Protein AF-A0A1B6KJR8-F1 (afdb_monomer_lite)

Foldseek 3Di:
DDDDDPVVVCVVVVHDPVVVVVLVVQCVVVVNDHDDDPPDDDPCCVVCVVLLVLLVVLVVVQQPPDPPDDDPPDPAAEGEQVDALVNSLVVSQPPPPDDPSNRDDSVVSVCSPVVVHSYHRDDD

Radius of gyration: 26.83 Å; chains: 1; bounding box: 59×37×69 Å

Secondary structure (DSSP, 8-state):
-----HHHHHHHHT--HHHHHHHHHHHHHTTTPPPPP-SS---SHHHHHHHHHHHHHHHHHHHTS--S---TT---EEE-TT--HHHHHHHHHT-TT--GGG---HHHHHHIIIII--EEES--

pLDDT: mean 82.05, std 13.46, range [45.31, 96.19]

Organism: NCBI:txid36148

Sequence (124 aa):
LVQVCQHTFCSILNVSKSRIQRLLKNQMNDMGSTPKEKRGGDRKTVLFFPKRQSVKSFIEKLAACESHYTRAKSKRQYLQSDLSVRKLWRMYNNQDNLDVALKVKYGYFRDIFVYDYNVSCGTP

Structure (mmCIF, N/CA/C/O backbone):
data_AF-A0A1B6KJR8-F1
#
_entry.id   AF-A0A1B6KJR8-F1
#
loop_
_atom_site.group_PDB
_atom_site.id
_atom_site.type_symbol
_atom_site.label_atom_id
_atom_site.label_alt_id
_atom_site.label_comp_id
_atom_site.label_asym_id
_atom_site.label_entity_id
_atom_site.label_seq_id
_atom_site.pdbx_PDB_ins_code
_atom_site.Cartn_x
_atom_site.Cartn_y
_atom_site.Cartn_z
_atom_site.occupancy
_atom_site.B_iso_or_equiv
_atom_site.auth_seq_id
_atom_site.auth_comp_id
_atom_site.auth_asym_id
_atom_site.auth_atom_id
_atom_site.pdbx_PDB_model_num
ATOM 1 N N . LEU A 1 1 ? 39.515 -13.351 -26.969 1.00 63.47 1 LEU A N 1
ATOM 2 C CA . LEU A 1 1 ? 38.104 -13.175 -27.392 1.00 63.47 1 LEU A CA 1
ATOM 3 C C . LEU A 1 1 ? 37.944 -13.791 -28.771 1.00 63.47 1 LEU A C 1
ATOM 5 O O . LEU A 1 1 ? 38.730 -13.456 -29.646 1.00 63.47 1 LEU A O 1
ATOM 9 N N . VAL A 1 2 ? 36.989 -14.705 -28.949 1.00 78.38 2 VAL A N 1
ATOM 10 C CA . VAL A 1 2 ? 36.701 -15.310 -30.261 1.00 78.38 2 VAL A CA 1
ATOM 11 C C . VAL A 1 2 ? 35.741 -14.389 -31.008 1.00 78.38 2 VAL A C 1
ATOM 13 O O . VAL A 1 2 ? 34.680 -14.055 -30.483 1.00 78.38 2 VAL A O 1
ATOM 16 N N . GLN A 1 3 ? 36.117 -13.953 -32.209 1.00 83.06 3 GLN A N 1
ATOM 17 C CA . GLN A 1 3 ? 35.231 -13.173 -33.070 1.00 83.06 3 GLN A CA 1
ATOM 18 C C . GLN A 1 3 ? 34.335 -14.115 -33.875 1.00 83.06 3 GLN A C 1
ATOM 20 O O . GLN A 1 3 ? 34.804 -15.090 -34.455 1.00 83.06 3 GLN A O 1
ATOM 25 N N . VAL A 1 4 ? 33.040 -13.814 -33.915 1.00 86.94 4 VAL A N 1
ATOM 26 C CA . VAL A 1 4 ? 32.045 -14.547 -34.706 1.00 86.94 4 VAL A CA 1
ATOM 27 C C . VAL A 1 4 ? 31.301 -13.571 -35.603 1.00 86.94 4 VAL A C 1
ATOM 29 O O . VAL A 1 4 ? 31.052 -12.427 -35.214 1.00 86.94 4 VAL A O 1
ATOM 32 N N . CYS A 1 5 ? 30.933 -13.997 -36.812 1.00 91.81 5 CYS A N 1
ATOM 33 C CA . CYS A 1 5 ? 30.159 -13.133 -37.694 1.00 91.81 5 CYS A CA 1
ATOM 34 C C . CYS A 1 5 ? 28.708 -13.005 -37.192 1.00 91.81 5 CYS A C 1
ATOM 36 O O . CYS A 1 5 ? 28.133 -13.932 -36.612 1.00 91.81 5 CYS A O 1
ATOM 38 N N . GLN A 1 6 ? 28.099 -11.837 -37.428 1.00 89.75 6 GLN A N 1
ATOM 39 C CA . GLN A 1 6 ? 26.738 -11.528 -36.970 1.00 89.75 6 GLN A CA 1
ATOM 40 C C . GLN A 1 6 ? 25.713 -12.561 -37.455 1.00 89.75 6 GLN A C 1
ATOM 42 O O . GLN A 1 6 ? 24.806 -12.913 -36.704 1.00 89.75 6 GLN A O 1
ATOM 47 N N . HIS A 1 7 ? 25.855 -13.036 -38.695 1.00 93.25 7 HIS A N 1
ATOM 48 C CA . HIS A 1 7 ? 24.940 -14.003 -39.295 1.00 93.25 7 HIS A CA 1
ATOM 49 C C . HIS A 1 7 ? 24.941 -15.332 -38.532 1.00 93.25 7 HIS A C 1
ATOM 51 O O . HIS A 1 7 ? 23.886 -15.773 -38.080 1.00 93.25 7 HIS A O 1
ATOM 57 N N . THR A 1 8 ? 26.122 -15.909 -38.295 1.00 94.19 8 THR A N 1
ATOM 58 C CA . THR A 1 8 ? 26.279 -17.154 -37.532 1.00 94.19 8 THR A CA 1
ATOM 59 C C . THR A 1 8 ? 25.748 -17.012 -36.108 1.00 94.19 8 THR A C 1
ATOM 61 O O . THR A 1 8 ? 25.003 -17.870 -35.648 1.00 94.19 8 THR A O 1
ATOM 64 N N . PHE A 1 9 ? 26.039 -15.899 -35.428 1.00 92.62 9 PHE A N 1
ATOM 65 C CA . PHE A 1 9 ? 25.519 -15.642 -34.081 1.00 92.62 9 PHE A CA 1
ATOM 66 C C . PHE A 1 9 ? 23.982 -15.592 -34.044 1.00 92.62 9 PHE A C 1
ATOM 68 O O . PHE A 1 9 ? 23.358 -16.230 -33.198 1.00 92.62 9 PHE A O 1
ATOM 75 N N . CYS A 1 10 ? 23.367 -14.857 -34.978 1.00 94.62 10 CYS A N 1
ATOM 76 C CA . CYS A 1 10 ? 21.909 -14.749 -35.071 1.00 94.62 10 CYS A CA 1
ATOM 77 C C . CYS A 1 10 ? 21.261 -16.098 -35.409 1.00 94.62 10 CYS A C 1
ATOM 79 O O . CYS A 1 10 ? 20.233 -16.432 -34.826 1.00 94.62 10 CYS A O 1
ATOM 81 N N . SER A 1 11 ? 21.867 -16.861 -36.325 1.00 94.75 11 SER A N 1
ATOM 82 C CA . SER A 1 11 ? 21.378 -18.168 -36.771 1.00 94.75 11 SER A CA 1
ATOM 83 C C . SER A 1 11 ? 21.437 -19.208 -35.653 1.00 94.75 11 SER A C 1
ATOM 85 O O . SER A 1 11 ? 20.441 -19.871 -35.388 1.00 94.75 11 SER A O 1
ATOM 87 N N . ILE A 1 12 ? 22.579 -19.329 -34.967 1.00 95.31 12 ILE A N 1
ATOM 88 C CA . ILE A 1 12 ? 22.770 -20.315 -33.893 1.00 95.31 12 ILE A CA 1
ATOM 89 C C . ILE A 1 12 ? 21.835 -20.029 -32.715 1.00 95.31 12 ILE A C 1
ATOM 91 O O . ILE A 1 12 ? 21.223 -20.945 -32.177 1.00 95.31 12 ILE A O 1
ATOM 95 N N . LEU A 1 13 ? 21.709 -18.761 -32.312 1.00 94.50 13 LEU A N 1
ATOM 96 C CA . LEU A 1 13 ? 20.892 -18.386 -31.154 1.00 94.50 13 LEU A CA 1
ATOM 97 C C . LEU A 1 13 ? 19.417 -18.151 -31.502 1.00 94.50 13 LEU A C 1
ATOM 99 O O . LEU A 1 13 ? 18.617 -17.886 -30.606 1.00 94.50 13 LEU A O 1
ATOM 103 N N . ASN A 1 14 ? 19.060 -18.219 -32.787 1.00 95.44 14 ASN A N 1
ATOM 104 C CA . ASN A 1 14 ? 17.737 -17.898 -33.312 1.00 95.44 14 ASN A CA 1
ATOM 105 C C . ASN A 1 14 ? 17.209 -16.536 -32.811 1.00 95.44 14 ASN A C 1
ATOM 107 O O . ASN A 1 14 ? 16.071 -16.386 -32.357 1.00 95.44 14 ASN A O 1
ATOM 111 N N . VAL A 1 15 ? 18.076 -15.520 -32.854 1.00 94.56 15 VAL A N 1
ATOM 112 C CA . VAL A 1 15 ? 17.761 -14.151 -32.433 1.00 94.56 15 VAL A CA 1
ATOM 113 C C . VAL A 1 15 ? 17.862 -13.210 -33.624 1.00 94.56 15 VAL A C 1
ATOM 115 O O . VAL A 1 15 ? 18.830 -13.233 -34.378 1.00 94.56 15 VAL A O 1
ATOM 118 N N . SER A 1 16 ? 16.886 -12.311 -33.767 1.00 94.81 16 SER A N 1
ATOM 119 C CA . SER A 1 16 ? 16.927 -11.304 -34.823 1.00 94.81 16 SER A CA 1
ATOM 120 C C . SER A 1 16 ? 18.053 -10.286 -34.607 1.00 94.81 16 SER A C 1
ATOM 122 O O . SER A 1 16 ? 18.283 -9.791 -33.497 1.00 94.81 16 SER A O 1
ATOM 124 N N . LYS A 1 17 ? 18.676 -9.860 -35.711 1.00 93.69 17 LYS A N 1
ATOM 125 C CA . LYS A 1 17 ? 19.635 -8.742 -35.739 1.00 93.69 17 LYS A CA 1
ATOM 126 C C . LYS A 1 17 ? 19.102 -7.500 -35.015 1.00 93.69 17 LYS A C 1
ATOM 128 O O . LYS A 1 17 ? 19.821 -6.879 -34.233 1.00 93.69 17 LYS A O 1
ATOM 133 N N . SER A 1 18 ? 17.827 -7.169 -35.229 1.00 94.06 18 SER A N 1
ATOM 134 C CA . SER A 1 18 ? 17.167 -6.014 -34.609 1.00 94.06 18 SER A CA 1
ATOM 135 C C . SER A 1 18 ? 17.129 -6.094 -33.080 1.00 94.06 18 SER A C 1
ATOM 137 O O . SER A 1 18 ? 17.323 -5.082 -32.403 1.00 94.06 18 SER A O 1
ATOM 139 N N . ARG A 1 19 ? 16.932 -7.293 -32.512 1.00 90.38 19 ARG A N 1
ATOM 140 C CA . ARG A 1 19 ? 16.932 -7.496 -31.058 1.00 90.38 19 ARG A CA 1
ATOM 141 C C . ARG A 1 19 ? 18.316 -7.228 -30.474 1.00 90.38 19 ARG A C 1
ATOM 143 O O . ARG A 1 19 ? 18.408 -6.520 -29.474 1.00 90.38 19 ARG A O 1
ATOM 150 N N . ILE A 1 20 ? 19.365 -7.737 -31.117 1.00 90.25 20 ILE A N 1
ATOM 151 C CA . ILE A 1 20 ? 20.758 -7.556 -30.683 1.00 90.25 20 ILE A CA 1
ATOM 152 C C . ILE A 1 20 ? 21.158 -6.082 -30.761 1.00 90.25 20 ILE A C 1
ATOM 154 O O . ILE A 1 20 ? 21.646 -5.530 -29.780 1.00 90.25 20 ILE A O 1
ATOM 158 N N . GLN A 1 21 ? 20.883 -5.409 -31.882 1.00 91.06 21 GLN A N 1
ATOM 159 C CA . GLN A 1 21 ? 21.213 -3.989 -32.049 1.00 91.06 21 GLN A 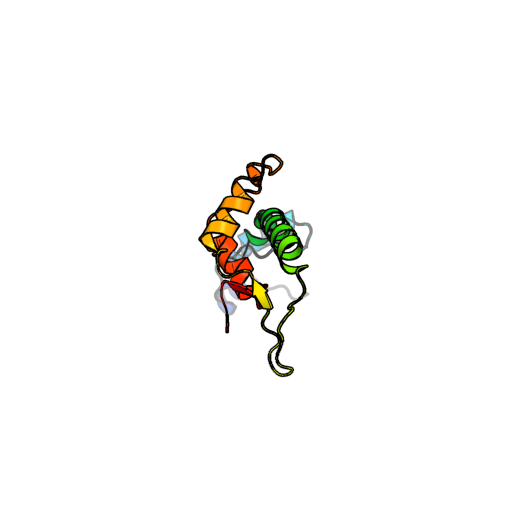CA 1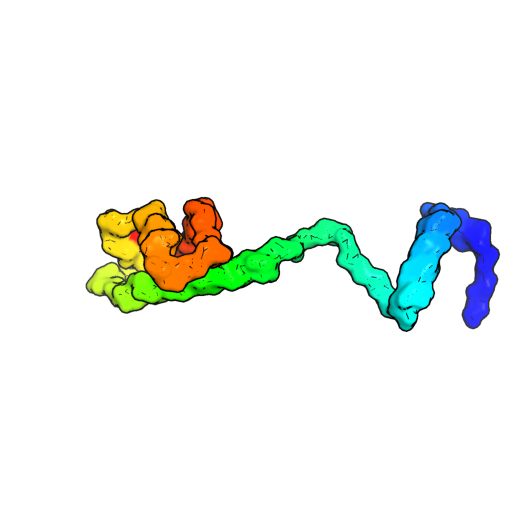
ATOM 160 C C . GLN A 1 21 ? 20.526 -3.101 -31.006 1.00 91.06 21 GLN A C 1
ATOM 162 O O . GLN A 1 21 ? 21.146 -2.186 -30.468 1.00 91.06 21 GLN A O 1
ATOM 167 N N . ARG A 1 22 ? 19.262 -3.386 -30.672 1.00 88.00 22 ARG A N 1
ATOM 168 C CA . ARG A 1 22 ? 18.542 -2.654 -29.624 1.00 88.00 22 ARG A CA 1
ATOM 169 C C . ARG A 1 22 ? 19.162 -2.864 -28.243 1.00 88.00 22 ARG A C 1
ATOM 171 O O . ARG A 1 22 ? 19.268 -1.906 -27.484 1.00 88.00 22 ARG A O 1
ATOM 178 N N . LEU A 1 23 ? 19.562 -4.094 -27.919 1.00 85.38 23 LEU A N 1
ATOM 179 C CA . LEU A 1 23 ? 20.245 -4.390 -26.658 1.00 85.38 23 LEU A CA 1
ATOM 180 C C . LEU A 1 23 ? 21.584 -3.659 -26.576 1.00 85.38 23 LEU A C 1
ATOM 182 O O . LEU A 1 23 ? 21.826 -2.995 -25.577 1.00 85.38 23 LEU A O 1
ATOM 186 N N . LEU A 1 24 ? 22.394 -3.704 -27.638 1.00 86.00 24 LEU A N 1
ATOM 187 C CA . LEU A 1 24 ? 23.668 -2.984 -27.705 1.00 86.00 24 LEU A CA 1
ATOM 188 C C . LEU A 1 24 ? 23.472 -1.477 -27.527 1.00 86.00 24 LEU A C 1
ATOM 190 O O . LEU A 1 24 ? 24.129 -0.882 -26.684 1.00 86.00 24 LEU A O 1
ATOM 194 N N . LYS A 1 25 ? 22.512 -0.867 -28.234 1.00 85.06 25 LYS A N 1
ATOM 195 C CA . LYS A 1 25 ? 22.200 0.562 -28.075 1.00 85.06 25 LYS A CA 1
ATOM 196 C C . LYS A 1 25 ? 21.836 0.911 -26.628 1.00 85.06 25 LYS A C 1
ATOM 198 O O . LYS A 1 25 ? 22.329 1.896 -26.094 1.00 85.06 25 LYS A O 1
ATOM 203 N N . ASN A 1 26 ? 21.004 0.095 -25.984 1.00 77.44 26 ASN A N 1
ATOM 204 C CA . ASN A 1 26 ? 20.605 0.325 -24.595 1.00 77.44 26 ASN A CA 1
ATOM 205 C C . ASN A 1 26 ? 21.777 0.125 -23.615 1.00 77.44 26 ASN A C 1
ATOM 207 O O . ASN A 1 26 ? 21.928 0.904 -22.686 1.00 77.44 26 ASN A O 1
ATOM 211 N N . GLN A 1 27 ? 22.625 -0.881 -23.842 1.00 78.00 27 GLN A N 1
ATOM 212 C CA . GLN A 1 27 ? 23.808 -1.173 -23.023 1.00 78.00 27 GLN A CA 1
ATOM 213 C C . GLN A 1 27 ? 24.895 -0.096 -23.135 1.00 78.00 27 GLN A C 1
ATOM 215 O O . GLN A 1 27 ? 25.529 0.239 -22.137 1.00 78.00 27 GLN A O 1
ATOM 220 N N . MET A 1 28 ? 25.104 0.447 -24.338 1.00 70.31 28 MET A N 1
ATOM 221 C CA . MET A 1 28 ? 26.082 1.512 -24.580 1.00 70.31 28 MET A CA 1
ATOM 222 C C . MET A 1 28 ? 25.660 2.834 -23.933 1.00 70.31 28 MET A C 1
ATOM 224 O O . MET A 1 28 ? 26.516 3.561 -23.441 1.00 70.31 28 MET A O 1
ATOM 228 N N . ASN A 1 29 ? 24.355 3.120 -23.881 1.00 67.44 29 ASN A N 1
ATOM 229 C CA . ASN A 1 29 ? 23.837 4.303 -23.192 1.00 67.44 29 ASN A CA 1
ATOM 230 C C . ASN A 1 29 ? 24.004 4.219 -21.662 1.00 67.44 29 ASN A C 1
ATOM 232 O O . ASN A 1 29 ? 24.232 5.240 -21.026 1.00 67.44 29 ASN A O 1
ATOM 236 N N . ASP A 1 30 ? 23.928 3.015 -21.084 1.00 67.81 30 ASP A N 1
ATOM 237 C CA . ASP A 1 30 ? 23.952 2.788 -19.631 1.00 67.81 30 ASP A CA 1
ATOM 238 C C . ASP A 1 30 ? 25.353 2.385 -19.096 1.00 67.81 30 ASP A C 1
ATOM 240 O O . ASP A 1 30 ? 25.463 1.734 -18.051 1.00 67.81 30 ASP A O 1
ATOM 244 N N . MET A 1 31 ? 26.429 2.746 -19.818 1.00 67.81 31 MET A N 1
ATOM 245 C CA . MET A 1 31 ? 27.847 2.571 -19.434 1.00 67.81 31 MET A CA 1
ATOM 246 C C . MET A 1 31 ? 28.208 1.146 -18.957 1.00 67.81 31 MET A C 1
ATOM 248 O O . MET A 1 31 ? 28.989 0.957 -18.028 1.00 67.81 31 MET A O 1
ATOM 252 N N . GLY A 1 32 ? 27.628 0.116 -19.583 1.00 68.19 32 GLY A N 1
ATOM 253 C CA . GLY A 1 32 ? 27.925 -1.285 -19.257 1.00 68.19 32 GLY A CA 1
ATOM 254 C C . GLY A 1 32 ? 27.172 -1.856 -18.049 1.00 68.19 32 GLY A C 1
ATOM 255 O O . GLY A 1 32 ? 27.416 -3.001 -17.670 1.00 68.19 32 GLY A O 1
ATOM 256 N N . SER A 1 33 ? 26.225 -1.119 -17.461 1.00 73.94 33 SER A N 1
ATOM 257 C CA . SER A 1 33 ? 25.308 -1.699 -16.473 1.00 73.94 33 SER A CA 1
ATOM 258 C C . SER A 1 33 ? 24.275 -2.611 -17.149 1.00 73.94 33 SER A C 1
ATOM 260 O O . SER A 1 33 ? 23.865 -2.382 -18.286 1.00 73.94 33 SER A O 1
ATOM 262 N N . THR A 1 34 ? 23.865 -3.695 -16.482 1.00 76.94 34 THR A N 1
ATOM 263 C CA . THR A 1 34 ? 22.837 -4.613 -17.016 1.00 76.94 34 THR A CA 1
ATOM 264 C C . THR A 1 34 ? 21.505 -3.865 -17.166 1.00 76.94 34 THR A C 1
ATOM 266 O O . THR A 1 34 ? 21.149 -3.111 -16.255 1.00 76.94 34 THR A O 1
ATOM 269 N N . PRO A 1 35 ? 20.727 -4.053 -18.256 1.00 76.38 35 PRO A N 1
ATOM 270 C CA . PRO A 1 35 ? 19.505 -3.288 -18.457 1.00 76.38 35 PRO A CA 1
ATOM 271 C C . PRO A 1 35 ? 18.528 -3.559 -17.315 1.00 76.38 35 PRO A C 1
ATOM 273 O O . PRO A 1 35 ? 18.248 -4.714 -16.990 1.00 76.38 35 PRO A O 1
ATOM 276 N N . LYS A 1 36 ? 17.973 -2.498 -16.723 1.00 78.38 36 LYS A N 1
ATOM 277 C CA . LYS A 1 36 ? 16.960 -2.647 -15.673 1.00 78.38 36 LYS A CA 1
ATOM 278 C C . LYS A 1 36 ? 15.742 -3.397 -16.225 1.00 78.38 36 LYS A C 1
ATOM 280 O O . LYS A 1 36 ? 15.210 -3.015 -17.267 1.00 78.38 36 LYS A O 1
ATOM 285 N N . GLU A 1 37 ? 15.279 -4.424 -15.512 1.00 82.44 37 GLU A N 1
ATOM 286 C CA . GLU A 1 37 ? 14.040 -5.139 -15.834 1.00 82.44 37 GLU A CA 1
ATOM 287 C C . GLU A 1 37 ? 12.848 -4.167 -15.800 1.00 82.44 37 GLU A C 1
ATOM 289 O O . GLU A 1 37 ? 12.634 -3.447 -14.822 1.00 82.44 37 GLU A O 1
ATOM 294 N N . LYS A 1 38 ? 12.083 -4.119 -16.894 1.00 81.81 38 LYS A N 1
ATOM 295 C CA . LYS A 1 38 ? 10.919 -3.228 -17.053 1.00 81.81 38 LYS A CA 1
ATOM 296 C C . LYS A 1 38 ? 9.609 -3.996 -17.237 1.00 81.81 38 LYS A C 1
ATOM 298 O O . LYS A 1 38 ? 8.561 -3.353 -17.295 1.00 81.81 38 LYS A O 1
ATOM 303 N N . ARG A 1 39 ? 9.640 -5.329 -17.325 1.00 85.19 39 ARG A N 1
ATOM 304 C CA . ARG A 1 39 ? 8.456 -6.189 -17.419 1.00 85.19 39 ARG A CA 1
ATOM 305 C C . ARG A 1 39 ? 7.672 -6.137 -16.114 1.00 85.19 39 ARG A C 1
ATOM 307 O O . ARG A 1 39 ? 8.208 -6.470 -15.065 1.00 85.19 39 ARG A O 1
ATOM 314 N N . GLY A 1 40 ? 6.395 -5.769 -16.214 1.00 84.00 40 GLY A N 1
ATOM 315 C CA . GLY A 1 40 ? 5.416 -5.876 -15.130 1.00 84.00 40 GLY A CA 1
ATOM 316 C C . GLY A 1 40 ? 5.917 -5.389 -13.766 1.00 84.00 40 GLY A C 1
ATOM 317 O O . GLY A 1 40 ? 6.676 -4.419 -13.674 1.00 84.00 40 GLY A O 1
ATOM 318 N N . GLY A 1 41 ? 5.458 -6.072 -12.720 1.00 84.00 41 GLY A N 1
ATOM 319 C CA . GLY A 1 41 ? 5.862 -5.838 -11.339 1.00 84.00 41 GLY A CA 1
ATOM 320 C C . GLY A 1 41 ? 4.989 -4.829 -10.599 1.00 84.00 41 GLY A C 1
ATOM 321 O O . GLY A 1 41 ? 4.315 -3.979 -11.187 1.00 84.00 41 GLY A O 1
ATOM 322 N N . ASP A 1 42 ? 5.013 -4.937 -9.276 1.00 80.81 42 ASP A N 1
ATOM 323 C CA . ASP A 1 42 ? 4.341 -3.999 -8.397 1.00 80.81 42 ASP A CA 1
ATOM 324 C C . ASP A 1 42 ? 5.098 -2.667 -8.355 1.00 80.81 42 ASP A C 1
ATOM 326 O O . ASP A 1 42 ? 6.247 -2.579 -7.926 1.00 80.81 42 ASP A O 1
ATOM 330 N N . ARG A 1 43 ? 4.431 -1.617 -8.831 1.00 77.56 43 ARG A N 1
ATOM 331 C CA . ARG A 1 43 ? 4.933 -0.234 -8.820 1.00 77.56 43 ARG A CA 1
ATOM 332 C C . ARG A 1 43 ? 4.115 0.670 -7.908 1.00 77.56 43 ARG A C 1
ATOM 334 O O . ARG A 1 43 ? 4.392 1.861 -7.810 1.00 77.56 43 ARG A O 1
ATOM 341 N N . LYS A 1 44 ? 3.064 0.123 -7.299 1.00 80.00 44 LYS A N 1
ATOM 342 C CA . LYS A 1 44 ? 2.065 0.878 -6.550 1.00 80.00 44 LYS A CA 1
ATOM 343 C C . LYS A 1 44 ? 2.320 0.784 -5.056 1.00 80.00 44 LYS A C 1
ATOM 345 O O . LYS A 1 44 ? 2.093 1.775 -4.375 1.00 80.00 44 LYS A O 1
ATOM 350 N N . THR A 1 45 ? 2.853 -0.324 -4.545 1.00 80.88 45 THR A N 1
ATOM 351 C CA . THR A 1 45 ? 3.074 -0.487 -3.097 1.00 80.88 45 THR A CA 1
ATOM 352 C C . THR A 1 45 ? 3.910 0.630 -2.479 1.00 80.88 45 THR A C 1
ATOM 354 O O . THR A 1 45 ? 3.547 1.127 -1.418 1.00 80.88 45 THR A O 1
ATOM 357 N N . VAL A 1 46 ? 4.946 1.117 -3.170 1.00 79.94 46 VAL A N 1
ATOM 358 C CA . VAL A 1 46 ? 5.743 2.264 -2.693 1.00 79.94 46 VAL A CA 1
ATOM 359 C C . VAL A 1 46 ? 4.894 3.537 -2.590 1.00 79.94 46 VAL A C 1
ATOM 361 O O . VAL A 1 46 ? 4.982 4.258 -1.603 1.00 79.94 46 VAL A O 1
ATOM 364 N N . LEU A 1 47 ? 4.006 3.783 -3.558 1.00 82.38 47 LEU A N 1
ATOM 365 C CA . LEU A 1 47 ? 3.095 4.937 -3.554 1.00 82.38 47 LEU A CA 1
ATOM 366 C C . LEU A 1 47 ? 2.033 4.839 -2.449 1.00 82.38 47 LEU A C 1
ATOM 368 O O . LEU A 1 47 ? 1.583 5.852 -1.921 1.00 82.38 47 LEU A O 1
ATOM 372 N N . PHE A 1 48 ? 1.615 3.620 -2.103 1.00 87.62 48 PHE A N 1
ATOM 373 C CA . PHE A 1 48 ? 0.615 3.366 -1.065 1.00 87.62 48 PHE A CA 1
ATOM 374 C C . PHE A 1 48 ? 1.216 3.199 0.335 1.00 87.62 48 PHE A C 1
ATOM 376 O O . PHE A 1 48 ? 0.460 3.128 1.307 1.00 87.62 48 PHE A O 1
ATOM 383 N N . PHE A 1 49 ? 2.545 3.189 0.466 1.00 90.12 49 PHE A N 1
ATOM 384 C CA . PHE A 1 49 ? 3.227 3.031 1.748 1.00 90.12 49 PHE A CA 1
ATOM 385 C C . PHE A 1 49 ? 2.780 4.068 2.798 1.00 90.12 49 PHE A C 1
ATOM 387 O O . PHE A 1 49 ? 2.378 3.642 3.884 1.00 90.12 49 PHE A O 1
ATOM 394 N N . PRO A 1 50 ? 2.704 5.385 2.497 1.00 93.31 50 PRO A N 1
ATOM 395 C CA . PRO A 1 50 ? 2.253 6.377 3.479 1.00 93.31 50 PRO A CA 1
ATOM 396 C C . PRO A 1 50 ? 0.808 6.143 3.936 1.00 93.31 50 PRO A C 1
ATOM 398 O O . PRO A 1 50 ? 0.502 6.215 5.125 1.00 93.31 50 PRO A O 1
ATOM 401 N N . LYS A 1 51 ? -0.079 5.775 3.000 1.00 94.31 51 LYS A N 1
ATOM 402 C CA . LYS A 1 51 ? -1.478 5.421 3.294 1.00 94.31 51 LYS A CA 1
ATOM 403 C C . LYS A 1 51 ? -1.564 4.201 4.196 1.00 94.31 51 LYS A C 1
ATOM 405 O O . LYS A 1 51 ? -2.310 4.207 5.169 1.00 94.31 51 LYS A O 1
ATOM 410 N N . ARG A 1 52 ? -0.799 3.151 3.880 1.00 92.56 52 ARG A N 1
ATOM 411 C CA . ARG A 1 52 ? -0.768 1.928 4.688 1.00 92.56 52 ARG A CA 1
ATOM 412 C C . ARG A 1 52 ? -0.310 2.238 6.106 1.00 92.56 52 ARG A C 1
ATOM 414 O O . ARG A 1 52 ? -0.977 1.824 7.045 1.00 92.56 52 ARG A O 1
ATOM 421 N N . GLN A 1 53 ? 0.776 2.995 6.251 1.00 93.38 53 GLN A N 1
ATOM 422 C CA . GLN A 1 53 ? 1.311 3.357 7.559 1.00 93.38 53 GLN A CA 1
ATOM 423 C C . GLN A 1 53 ? 0.318 4.203 8.365 1.00 93.38 53 GLN A C 1
ATOM 425 O O . GLN A 1 53 ? 0.080 3.911 9.530 1.00 93.38 53 GLN A O 1
ATOM 430 N N . SER A 1 54 ? -0.327 5.189 7.736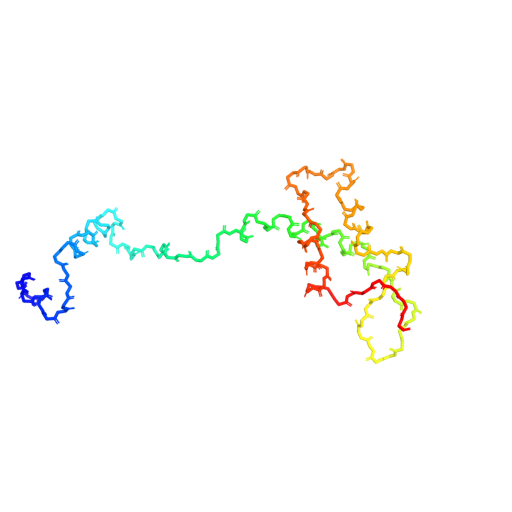 1.00 94.19 54 SER A N 1
ATOM 431 C CA . SER A 1 54 ? -1.352 6.017 8.383 1.00 94.19 54 SER A CA 1
ATOM 432 C C . SER A 1 54 ? -2.535 5.188 8.902 1.00 94.19 54 SER A C 1
ATOM 434 O O . SER A 1 54 ? -2.949 5.358 10.050 1.00 94.19 54 SER A O 1
ATOM 436 N N . VAL A 1 55 ? -3.045 4.246 8.098 1.00 93.38 55 VAL A N 1
ATOM 437 C CA . VAL A 1 55 ? -4.123 3.332 8.518 1.00 93.38 55 VAL A CA 1
ATOM 438 C C . VAL A 1 55 ? -3.672 2.441 9.678 1.00 93.38 55 VAL A C 1
ATOM 440 O O . VAL A 1 55 ? -4.415 2.286 10.644 1.00 93.38 55 VAL A O 1
ATOM 443 N N . LYS A 1 56 ? -2.455 1.888 9.619 1.00 91.50 56 LYS A N 1
ATOM 444 C CA . LYS A 1 56 ? -1.892 1.063 10.698 1.00 91.50 56 LYS A CA 1
ATOM 445 C C . LYS A 1 56 ? -1.800 1.818 12.016 1.00 91.50 56 LYS A C 1
ATOM 447 O O . LYS A 1 56 ? -2.336 1.368 13.023 1.00 91.50 56 LYS A O 1
ATOM 452 N N . SER A 1 57 ? -1.230 3.021 11.981 1.00 90.94 57 SER A N 1
ATOM 453 C CA . SER A 1 57 ? -1.122 3.878 13.161 1.00 90.94 57 SER A CA 1
ATOM 454 C C . SER A 1 57 ? -2.485 4.273 13.736 1.00 90.94 57 SER A C 1
ATOM 456 O O . SER A 1 57 ? -2.598 4.491 14.938 1.00 90.94 57 SER A O 1
ATOM 458 N N . PHE A 1 58 ? -3.534 4.365 12.914 1.00 91.94 58 PHE A N 1
ATOM 459 C CA . PHE A 1 58 ? -4.899 4.537 13.414 1.00 91.94 58 PHE A CA 1
ATOM 460 C C . PHE A 1 58 ? -5.419 3.281 14.126 1.00 91.94 58 PHE A C 1
ATOM 462 O O . PHE A 1 58 ? -5.964 3.392 15.220 1.00 91.94 58 PHE A O 1
ATOM 469 N N . ILE A 1 59 ? -5.235 2.095 13.537 1.00 88.38 59 ILE A N 1
ATOM 470 C CA . ILE A 1 59 ? -5.699 0.823 14.116 1.00 88.38 59 ILE A CA 1
ATOM 471 C C . ILE A 1 59 ? -4.982 0.518 15.437 1.00 88.38 59 ILE A C 1
ATOM 473 O O . ILE A 1 59 ? -5.623 0.121 16.406 1.00 88.38 59 ILE A O 1
ATOM 477 N N . GLU A 1 60 ? -3.676 0.762 15.512 1.00 86.44 60 GLU A N 1
ATOM 478 C CA . GLU A 1 60 ? -2.872 0.547 16.722 1.00 86.44 60 GLU A CA 1
ATOM 479 C C . GLU A 1 60 ? -3.331 1.420 17.897 1.00 86.44 60 GLU A C 1
ATOM 481 O O . GLU A 1 60 ? -3.371 0.947 19.030 1.00 86.44 60 GLU A O 1
ATOM 486 N N . LYS A 1 61 ? -3.776 2.657 17.632 1.00 84.62 61 LYS A N 1
ATOM 487 C CA . LYS A 1 61 ? -4.373 3.529 18.661 1.00 84.62 61 LYS A CA 1
ATOM 488 C C . LYS A 1 61 ? -5.693 2.984 19.214 1.00 84.62 61 LYS A C 1
ATOM 490 O O . LYS A 1 61 ? -6.027 3.275 20.355 1.00 84.62 61 LYS A O 1
ATOM 495 N N . LEU A 1 62 ? -6.443 2.213 18.423 1.00 79.12 62 LEU A N 1
ATOM 496 C CA . LEU A 1 62 ? -7.701 1.586 18.849 1.00 79.12 62 LEU A CA 1
ATOM 497 C C . LEU A 1 62 ? -7.463 0.295 19.643 1.00 79.12 62 LEU A C 1
ATOM 499 O O . LEU A 1 62 ? -8.201 -0.007 20.575 1.00 79.12 62 LEU A O 1
ATOM 503 N N . ALA A 1 63 ? -6.447 -0.480 19.257 1.00 62.94 63 ALA A N 1
ATOM 504 C CA . ALA A 1 63 ? -6.155 -1.797 19.823 1.00 62.94 63 ALA A CA 1
ATOM 505 C C . ALA A 1 63 ? -5.417 -1.755 21.177 1.00 62.94 63 ALA A C 1
ATOM 507 O O . ALA A 1 63 ? -5.225 -2.803 21.788 1.00 62.94 63 ALA A O 1
ATOM 508 N N . ALA A 1 64 ? -5.035 -0.571 21.667 1.00 55.47 64 ALA A N 1
ATOM 509 C CA . ALA A 1 64 ? -4.465 -0.389 23.004 1.00 55.47 64 ALA A CA 1
ATOM 510 C C . ALA A 1 64 ? -5.462 -0.673 24.152 1.00 55.47 64 ALA A C 1
ATOM 512 O O . ALA A 1 64 ? -5.059 -0.715 25.311 1.00 55.47 64 ALA A O 1
ATOM 513 N N . CYS A 1 65 ? -6.752 -0.890 23.860 1.00 50.31 65 CYS A N 1
ATOM 514 C CA . CYS A 1 65 ? -7.708 -1.384 24.849 1.00 50.31 65 CYS A CA 1
ATOM 515 C C . CYS A 1 65 ? -7.414 -2.853 25.192 1.00 50.31 65 CYS A C 1
ATOM 517 O O . CYS A 1 65 ? -7.648 -3.751 24.379 1.00 50.31 65 CYS A O 1
ATOM 519 N N . GLU A 1 66 ? -6.918 -3.089 26.408 1.00 45.91 66 GLU A N 1
ATOM 520 C CA . GLU A 1 66 ? -6.670 -4.423 26.950 1.00 45.91 66 GLU A CA 1
ATOM 521 C C . GLU A 1 66 ? -7.912 -5.315 26.835 1.00 45.91 66 GLU A C 1
ATOM 523 O O . GLU A 1 66 ? -9.040 -4.930 27.156 1.00 45.91 66 GLU A O 1
ATOM 528 N N . SER A 1 67 ? -7.698 -6.547 26.378 1.00 49.19 67 SER A N 1
ATOM 529 C CA . SER A 1 67 ? -8.722 -7.580 26.326 1.00 49.19 67 SER A CA 1
ATOM 530 C C . SER A 1 67 ? -9.091 -8.012 27.748 1.00 49.19 67 SER A C 1
ATOM 532 O O . SER A 1 67 ? -8.562 -8.998 28.257 1.00 49.19 67 SER A O 1
ATOM 534 N N . HIS A 1 68 ? -10.021 -7.280 28.364 1.00 47.97 68 HIS A N 1
ATOM 535 C CA . HIS A 1 68 ? -10.515 -7.475 29.735 1.00 47.97 68 HIS A CA 1
ATOM 536 C C . HIS A 1 68 ? -11.122 -8.873 29.988 1.00 47.97 68 HIS A C 1
ATOM 538 O O . HIS A 1 68 ? -11.336 -9.270 31.130 1.00 47.97 68 HIS A O 1
ATOM 544 N N . TYR A 1 69 ? -11.370 -9.637 28.917 1.00 47.75 69 TYR A N 1
ATOM 545 C CA . TYR A 1 69 ? -11.887 -11.001 28.944 1.00 47.75 69 TYR A CA 1
ATOM 546 C C . TYR A 1 69 ? -11.142 -11.869 27.923 1.00 47.75 69 TYR A C 1
ATOM 548 O O . TYR A 1 69 ? -11.618 -12.079 26.809 1.00 47.75 69 TYR A O 1
ATOM 556 N N . THR A 1 70 ? -9.968 -12.400 28.266 1.00 45.31 70 THR A N 1
ATOM 557 C CA . THR A 1 70 ? -9.381 -13.502 27.485 1.00 45.31 70 THR A CA 1
ATOM 558 C C . THR A 1 70 ? -9.316 -14.780 28.305 1.00 45.31 70 THR A C 1
ATOM 560 O O . THR A 1 70 ? -8.563 -14.931 29.260 1.00 45.31 70 THR A O 1
ATOM 563 N N . ARG A 1 71 ? -10.125 -15.752 27.868 1.00 53.47 71 ARG A N 1
ATOM 564 C CA . ARG A 1 71 ? -9.922 -17.179 28.124 1.00 53.47 71 ARG A CA 1
ATOM 565 C C . ARG A 1 71 ? -8.541 -17.532 27.560 1.00 53.47 71 ARG A C 1
ATOM 567 O O . ARG A 1 71 ? -8.298 -17.278 26.383 1.00 53.47 71 ARG A O 1
ATOM 574 N N . ALA A 1 72 ? -7.673 -18.138 28.367 1.00 56.41 72 ALA A N 1
ATOM 575 C CA . ALA A 1 72 ? -6.232 -18.346 28.141 1.00 56.41 72 ALA A CA 1
ATOM 576 C C . ALA A 1 72 ? -5.784 -19.093 26.850 1.00 56.41 72 ALA A C 1
ATOM 578 O O . ALA A 1 72 ? -4.620 -19.465 26.733 1.00 56.41 72 ALA A O 1
ATOM 579 N N . LYS A 1 73 ? -6.671 -19.352 25.877 1.00 60.06 73 LYS A N 1
ATOM 580 C CA . LYS A 1 73 ? -6.410 -20.174 24.681 1.00 60.06 73 LYS A CA 1
ATOM 581 C C . LYS A 1 73 ? -6.541 -19.449 23.329 1.00 60.06 73 LYS A C 1
ATOM 583 O O . LYS A 1 73 ? -6.150 -20.033 22.326 1.00 60.06 73 LYS A O 1
ATOM 588 N N . SER A 1 74 ? -7.041 -18.207 23.259 1.00 61.69 74 SER A N 1
ATOM 589 C CA . SER A 1 74 ? -7.152 -17.453 21.990 1.00 61.69 74 SER A CA 1
ATOM 590 C C . SER A 1 74 ? -6.368 -16.140 22.023 1.00 61.69 74 SER A C 1
ATOM 592 O O . SER A 1 74 ? -6.504 -15.365 22.962 1.00 61.69 74 SER A O 1
ATOM 594 N N . LYS A 1 75 ? -5.586 -15.873 20.966 1.00 65.69 75 LYS A N 1
ATOM 595 C CA . LYS A 1 75 ? -4.854 -14.607 20.741 1.00 65.69 75 LYS A CA 1
ATOM 596 C C . LYS A 1 75 ? -5.674 -13.560 19.969 1.00 65.69 75 LYS A C 1
ATOM 598 O O . LYS A 1 75 ? -5.122 -12.550 19.542 1.00 65.69 75 LYS A O 1
ATOM 603 N N . ARG A 1 76 ? -6.953 -13.833 19.682 1.00 68.31 76 ARG A N 1
ATOM 604 C CA . ARG A 1 76 ? -7.806 -12.923 18.907 1.00 68.31 76 ARG A CA 1
ATOM 605 C C . ARG A 1 76 ? -8.281 -11.776 19.792 1.00 68.31 76 ARG A C 1
ATOM 607 O O . ARG A 1 76 ? -8.880 -12.020 20.835 1.00 68.31 76 ARG A O 1
ATOM 614 N N . GLN A 1 77 ? -8.025 -10.547 19.358 1.00 69.81 77 GLN A N 1
ATOM 615 C CA . GLN A 1 77 ? -8.469 -9.345 20.058 1.00 69.81 77 GLN A CA 1
ATOM 616 C C . GLN A 1 77 ? -9.851 -8.927 19.547 1.00 69.81 77 GLN A C 1
ATOM 618 O O . GLN A 1 77 ? -10.144 -9.024 18.351 1.00 69.81 77 GLN A O 1
ATOM 623 N N . TYR A 1 78 ? -10.704 -8.463 20.455 1.00 72.62 78 TYR A N 1
ATOM 624 C CA . TYR A 1 78 ? -12.051 -8.007 20.132 1.00 72.62 78 TYR A CA 1
ATOM 625 C C . TYR A 1 78 ? -12.188 -6.522 20.454 1.00 72.62 78 TYR A C 1
ATOM 627 O O . TYR A 1 78 ? -11.884 -6.095 21.564 1.00 72.62 78 TYR A O 1
ATOM 635 N N . LEU A 1 79 ? -12.635 -5.743 19.470 1.00 76.12 79 LEU A N 1
ATOM 636 C CA . LEU A 1 79 ? -13.090 -4.370 19.683 1.00 76.12 79 LEU A CA 1
ATOM 637 C C . LEU A 1 79 ? -14.543 -4.383 20.165 1.00 76.12 79 LEU A C 1
ATOM 639 O O . LEU A 1 79 ? -15.259 -5.367 19.959 1.00 76.12 79 LEU A O 1
ATOM 643 N N . GLN A 1 80 ? -14.980 -3.270 20.761 1.00 74.38 80 GLN A N 1
ATOM 644 C CA . GLN A 1 80 ? -16.362 -3.093 21.211 1.00 74.38 80 GLN A CA 1
ATOM 645 C C . GLN A 1 80 ? -17.360 -3.471 20.102 1.00 74.38 80 GL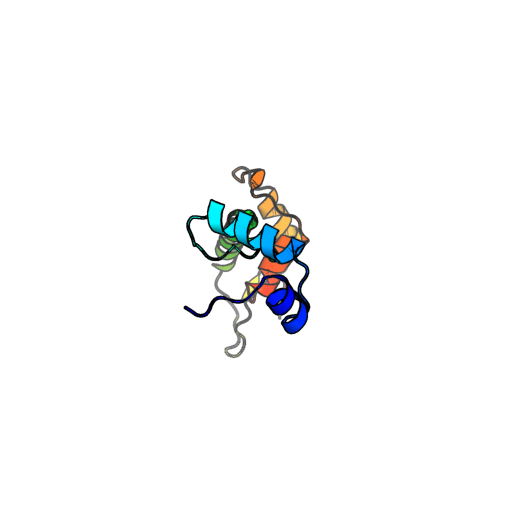N A C 1
ATOM 647 O O . GLN A 1 80 ? -17.140 -3.200 18.919 1.00 74.38 80 GLN A O 1
ATOM 652 N N . SER A 1 81 ? -18.447 -4.143 20.483 1.00 69.38 81 SER A N 1
ATOM 653 C CA . SER A 1 81 ? -19.423 -4.729 19.553 1.00 69.38 81 SER A CA 1
ATOM 654 C C . SER A 1 81 ? -20.209 -3.692 18.743 1.00 69.38 81 SER A C 1
ATOM 656 O O . SER A 1 81 ? -20.751 -4.011 17.685 1.00 69.38 81 SER A O 1
ATOM 658 N N . ASP A 1 82 ? -20.252 -2.444 19.204 1.00 78.25 82 ASP A N 1
ATOM 659 C CA . ASP A 1 82 ? -20.868 -1.317 18.513 1.00 78.25 82 ASP A CA 1
ATOM 660 C C . ASP A 1 82 ? -19.989 -0.770 17.373 1.00 78.25 82 ASP A C 1
ATOM 662 O O . ASP A 1 82 ? -20.506 -0.176 16.415 1.00 78.25 82 ASP A O 1
ATOM 666 N N . LEU A 1 83 ? -18.674 -0.993 17.433 1.00 84.00 83 LEU A N 1
ATOM 667 C CA . LEU A 1 83 ? -17.737 -0.647 16.374 1.00 84.00 83 LEU A CA 1
ATOM 668 C C . LEU A 1 83 ? -17.829 -1.686 15.259 1.00 84.00 83 LEU A C 1
ATOM 670 O O . LEU A 1 83 ? -17.788 -2.884 15.486 1.00 84.00 83 LEU A O 1
ATOM 674 N N . SER A 1 84 ? -17.916 -1.224 14.013 1.00 87.75 84 SER A N 1
ATOM 675 C CA . SER A 1 84 ? -17.771 -2.079 12.831 1.00 87.75 84 SER A CA 1
ATOM 676 C C . SER A 1 84 ? -16.603 -1.585 11.996 1.00 87.75 84 SER A C 1
ATOM 678 O O . SER A 1 84 ? -16.316 -0.388 11.988 1.00 87.75 84 SER A O 1
ATOM 680 N N . VAL A 1 85 ? -15.988 -2.459 11.196 1.00 89.69 85 VAL A N 1
ATOM 681 C CA . VAL A 1 85 ? -14.901 -2.069 10.274 1.00 89.69 85 VAL A CA 1
ATOM 682 C C . VAL A 1 85 ? -15.316 -0.894 9.374 1.00 89.69 85 VAL A C 1
ATOM 684 O O . VAL A 1 85 ? -14.509 -0.029 9.047 1.00 89.69 85 VAL A O 1
ATOM 687 N N . ARG A 1 86 ? -16.603 -0.810 9.005 1.00 92.25 86 ARG A N 1
ATOM 688 C CA . ARG A 1 86 ? -17.147 0.314 8.229 1.00 92.25 86 ARG A CA 1
ATOM 689 C C . ARG A 1 86 ? -17.222 1.612 9.039 1.00 92.25 86 ARG A C 1
ATOM 691 O O . ARG A 1 86 ? -16.928 2.666 8.481 1.00 92.25 86 ARG A O 1
ATOM 698 N N . LYS A 1 87 ? -17.601 1.553 10.321 1.00 92.31 87 LYS A N 1
ATOM 699 C CA . LYS A 1 87 ? -17.555 2.716 11.226 1.00 92.31 87 LYS A CA 1
ATOM 700 C C . LYS A 1 87 ? -16.111 3.170 11.446 1.00 92.31 87 LYS A C 1
ATOM 702 O O . LYS A 1 87 ? -15.840 4.349 11.274 1.00 92.31 87 LYS A O 1
ATOM 707 N N . LEU A 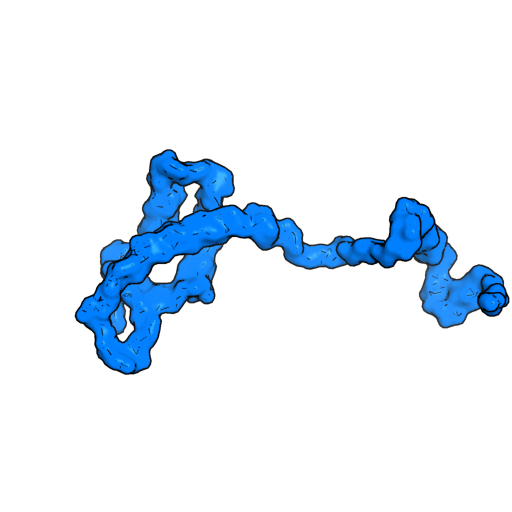1 88 ? -15.188 2.242 11.696 1.00 91.69 88 LEU A N 1
ATOM 708 C CA . LEU A 1 88 ? -13.759 2.533 11.862 1.00 91.69 88 LEU A CA 1
ATOM 709 C C . LEU A 1 88 ? -13.159 3.217 10.631 1.00 91.69 88 LEU A C 1
ATOM 711 O O . LEU A 1 88 ? -12.472 4.224 10.755 1.00 91.69 88 LEU A O 1
ATOM 715 N N . TRP A 1 89 ? -13.484 2.730 9.433 1.00 95.62 89 TRP A N 1
ATOM 716 C CA . TRP A 1 89 ? -13.077 3.376 8.187 1.00 95.62 89 TRP A CA 1
ATOM 717 C C . TRP A 1 89 ? -13.627 4.807 8.053 1.00 95.62 89 TRP A C 1
ATOM 719 O O . TRP A 1 89 ? -12.899 5.707 7.635 1.00 95.62 89 TRP A O 1
ATOM 729 N N . ARG A 1 90 ? -14.899 5.037 8.418 1.00 95.50 90 ARG A N 1
ATOM 730 C CA . ARG A 1 90 ? -15.486 6.389 8.436 1.00 95.50 90 ARG A CA 1
ATOM 731 C C . ARG A 1 90 ? -14.779 7.285 9.447 1.00 95.50 90 ARG A C 1
ATOM 733 O O . ARG A 1 90 ? -14.446 8.409 9.102 1.00 95.50 90 ARG A O 1
ATOM 740 N N . MET A 1 91 ? -14.524 6.780 10.654 1.00 93.62 91 MET A N 1
ATOM 741 C CA . MET A 1 91 ? -13.798 7.506 11.697 1.00 93.62 91 MET A CA 1
ATOM 742 C C . MET A 1 91 ? -12.406 7.905 11.219 1.00 93.62 91 MET A C 1
ATOM 744 O O . MET A 1 91 ? -12.044 9.059 11.376 1.00 93.62 91 MET A O 1
ATOM 748 N N . TYR A 1 92 ? -11.670 6.991 10.579 1.00 95.12 92 TYR A N 1
ATOM 749 C CA . TYR A 1 92 ? -10.369 7.285 9.980 1.00 95.12 92 TYR A CA 1
ATOM 750 C C . TYR A 1 92 ? -10.462 8.402 8.930 1.00 95.12 92 TYR A C 1
ATOM 752 O O . TYR A 1 92 ? -9.805 9.427 9.059 1.00 95.12 92 TYR A O 1
ATOM 760 N N . ASN A 1 93 ? -11.318 8.247 7.915 1.00 96.19 93 ASN A N 1
ATOM 761 C CA . ASN A 1 93 ? -11.405 9.203 6.804 1.00 96.19 93 ASN A CA 1
ATOM 762 C C . ASN A 1 93 ? -11.983 10.581 7.186 1.00 96.19 93 ASN A C 1
ATOM 764 O O . ASN A 1 93 ? -11.807 11.533 6.418 1.00 96.19 93 ASN A O 1
ATOM 768 N N . ASN A 1 94 ? -12.690 10.671 8.314 1.00 94.88 94 ASN A N 1
ATOM 769 C CA . ASN A 1 94 ? -13.314 11.896 8.820 1.00 94.88 94 ASN A CA 1
ATOM 770 C C . ASN A 1 94 ? -12.484 12.588 9.915 1.00 94.88 94 ASN A C 1
ATOM 772 O O . ASN A 1 94 ? -12.988 13.505 10.548 1.00 94.88 94 ASN A O 1
ATOM 776 N N . GLN A 1 95 ? -11.244 12.160 10.167 1.00 92.44 95 GLN A N 1
ATOM 777 C CA . GLN A 1 95 ? -10.350 12.878 11.077 1.00 92.44 95 GLN A CA 1
ATOM 778 C C . GLN A 1 95 ? -10.038 14.276 10.530 1.00 92.44 95 GLN A C 1
ATOM 780 O O . GLN A 1 95 ? -9.563 14.396 9.400 1.00 92.44 95 GLN A O 1
ATOM 785 N N . ASP A 1 96 ? -10.231 15.310 11.352 1.00 86.94 96 ASP A N 1
ATOM 786 C CA . ASP A 1 96 ? -10.013 16.711 10.953 1.00 86.94 96 ASP A CA 1
ATOM 787 C C . ASP A 1 96 ? -8.559 16.991 10.538 1.00 86.94 96 ASP A C 1
ATOM 789 O O . ASP A 1 96 ? -8.300 17.773 9.629 1.00 86.94 96 ASP A O 1
ATOM 793 N N . ASN A 1 97 ? -7.604 16.286 11.152 1.00 88.69 97 ASN A N 1
ATOM 794 C CA . ASN A 1 97 ? -6.168 16.435 10.895 1.00 88.69 97 ASN A CA 1
ATOM 795 C C . ASN A 1 97 ? -5.621 15.449 9.844 1.00 88.69 97 ASN A C 1
ATOM 797 O O . ASN A 1 97 ? -4.403 15.323 9.700 1.00 88.69 97 ASN A O 1
ATOM 801 N N . LEU A 1 98 ? -6.480 14.695 9.145 1.00 91.00 98 LEU A N 1
ATOM 802 C CA . LEU A 1 98 ? -6.028 13.742 8.133 1.00 91.00 98 LEU A CA 1
ATOM 803 C C . LEU A 1 98 ? -5.873 14.426 6.775 1.00 91.00 98 LEU A C 1
ATOM 805 O O . LEU A 1 98 ? -6.845 14.885 6.174 1.00 91.00 98 LEU A O 1
ATOM 809 N N . ASP A 1 99 ? -4.648 14.395 6.252 1.00 92.44 99 ASP A N 1
ATOM 810 C CA . ASP A 1 99 ? -4.353 14.816 4.885 1.00 92.44 99 ASP A CA 1
ATOM 811 C C . ASP A 1 99 ? -5.259 14.077 3.879 1.00 92.44 99 ASP A C 1
ATOM 813 O O . ASP A 1 99 ? -5.402 12.849 3.903 1.00 92.44 99 ASP A O 1
ATOM 817 N N . VAL A 1 100 ? -5.856 14.830 2.952 1.00 91.12 100 VAL A N 1
ATOM 818 C CA . VAL A 1 100 ? -6.674 14.310 1.849 1.00 91.12 100 VAL A CA 1
ATOM 819 C C . VAL A 1 100 ? -5.914 13.245 1.058 1.00 91.12 100 VAL A C 1
ATOM 821 O O . VAL A 1 100 ? -6.512 12.247 0.641 1.00 91.12 100 VAL A O 1
ATOM 824 N N . ALA A 1 101 ? -4.596 13.402 0.903 1.00 92.12 101 ALA A N 1
ATOM 825 C CA . ALA A 1 101 ? -3.749 12.433 0.223 1.00 92.12 101 ALA A CA 1
ATOM 826 C C . ALA A 1 101 ? -3.674 11.082 0.947 1.00 92.12 101 ALA A C 1
ATOM 828 O O . ALA A 1 101 ? -3.392 10.080 0.293 1.00 92.12 101 ALA A O 1
ATOM 829 N N . LEU A 1 102 ? -3.959 11.015 2.252 1.00 94.06 102 LEU A N 1
ATOM 830 C CA . LEU A 1 102 ? -3.930 9.786 3.051 1.00 94.06 102 LEU A CA 1
ATOM 831 C C . LEU A 1 102 ? -5.279 9.063 3.107 1.00 94.06 102 LEU A C 1
ATOM 833 O O . LEU A 1 102 ? -5.311 7.886 3.462 1.00 94.06 102 LEU A O 1
ATOM 837 N N . LYS A 1 103 ? -6.379 9.695 2.679 1.00 94.94 103 LYS A N 1
ATOM 838 C CA . LYS A 1 103 ? -7.699 9.047 2.646 1.00 94.94 103 LYS A CA 1
ATOM 839 C C . LYS A 1 103 ? -7.679 7.775 1.795 1.00 94.94 103 LYS A C 1
ATOM 841 O O . LYS A 1 103 ? -7.092 7.714 0.704 1.00 94.94 103 LYS A O 1
ATOM 846 N N . VAL A 1 104 ? -8.368 6.743 2.283 1.00 95.62 104 VAL A N 1
ATOM 847 C CA . VAL A 1 104 ? -8.404 5.421 1.639 1.00 95.62 104 VAL A CA 1
ATOM 848 C C . VAL A 1 104 ? -9.826 4.958 1.350 1.00 95.62 104 VAL A C 1
ATOM 850 O O . VAL A 1 104 ? -10.794 5.370 1.993 1.00 95.62 104 VAL A O 1
ATOM 853 N N . LYS A 1 105 ? -9.967 4.055 0.375 1.00 96.00 105 LYS A N 1
ATOM 854 C CA . LYS A 1 105 ? -11.231 3.357 0.111 1.00 96.00 105 LYS A CA 1
ATOM 855 C C . LYS A 1 105 ? -11.483 2.297 1.184 1.00 96.00 105 LYS A C 1
ATOM 857 O O . LYS A 1 105 ? -10.541 1.731 1.732 1.00 96.00 105 LYS A O 1
ATOM 862 N N . TYR A 1 106 ? -12.754 1.970 1.405 1.00 95.62 106 TYR A N 1
ATOM 863 C CA . TYR A 1 106 ? -13.160 0.969 2.394 1.00 95.62 106 TYR A CA 1
ATOM 864 C C . TYR A 1 106 ? -12.470 -0.391 2.207 1.00 95.62 106 TYR A C 1
ATOM 866 O O . TYR A 1 106 ? -11.967 -0.938 3.179 1.00 95.62 106 TYR A O 1
ATOM 874 N N . G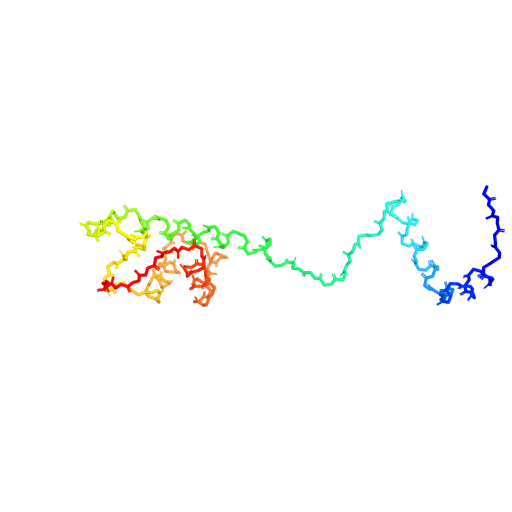LY A 1 107 ? -12.406 -0.916 0.974 1.00 94.50 107 GLY A N 1
ATOM 875 C CA . GLY A 1 107 ? -11.759 -2.209 0.704 1.00 94.50 107 GLY A CA 1
ATOM 876 C C . GLY A 1 107 ? -10.300 -2.236 1.164 1.00 94.50 107 GLY A C 1
ATOM 877 O O . GLY A 1 107 ? -9.917 -3.110 1.926 1.00 94.50 107 GLY A O 1
ATOM 878 N N . TYR A 1 108 ? -9.541 -1.190 0.829 1.00 93.88 108 TYR A N 1
ATOM 879 C CA . TYR A 1 108 ? -8.143 -1.047 1.240 1.00 93.88 108 TYR A CA 1
ATOM 880 C C . TYR A 1 108 ? -7.976 -0.995 2.766 1.00 93.88 108 TYR A C 1
ATOM 882 O O . TYR A 1 108 ? -7.107 -1.657 3.322 1.00 93.88 108 TYR A O 1
ATOM 890 N N . PHE A 1 109 ? -8.837 -0.238 3.455 1.00 94.81 109 PHE A N 1
ATOM 891 C CA . PHE A 1 109 ? -8.843 -0.193 4.919 1.00 94.81 109 PHE A CA 1
ATOM 892 C C . PHE A 1 109 ? -9.165 -1.563 5.528 1.00 94.81 109 PHE A C 1
ATOM 894 O O . PHE A 1 109 ? -8.485 -2.008 6.449 1.00 94.81 109 PHE A O 1
ATOM 901 N N . ARG A 1 110 ? -10.199 -2.237 5.006 1.00 92.62 110 ARG A N 1
ATOM 902 C CA . ARG A 1 110 ? -10.629 -3.560 5.467 1.00 92.62 110 ARG A CA 1
ATOM 903 C C . ARG A 1 110 ? -9.524 -4.594 5.283 1.00 92.62 110 ARG A C 1
ATOM 905 O O . ARG A 1 110 ? -9.332 -5.401 6.182 1.00 92.62 110 ARG A O 1
ATOM 912 N N . ASP A 1 111 ? -8.818 -4.572 4.158 1.00 92.25 111 ASP A N 1
ATOM 913 C CA . ASP A 1 111 ? -7.742 -5.526 3.888 1.00 92.25 111 ASP A CA 1
ATOM 914 C C . ASP A 1 111 ? -6.599 -5.356 4.892 1.00 92.25 111 ASP A C 1
ATOM 916 O O . ASP A 1 111 ? -6.167 -6.338 5.488 1.00 92.25 111 ASP A O 1
ATOM 920 N N . ILE A 1 112 ? -6.182 -4.117 5.176 1.00 91.19 112 ILE A N 1
ATOM 921 C CA . ILE A 1 112 ? -5.200 -3.850 6.239 1.00 91.19 112 ILE A CA 1
ATOM 922 C C . ILE A 1 112 ? -5.730 -4.353 7.586 1.00 91.19 112 ILE A C 1
ATOM 924 O O . ILE A 1 112 ? -5.039 -5.084 8.284 1.00 91.19 112 ILE A O 1
ATOM 928 N N . PHE A 1 113 ? -6.973 -4.021 7.937 1.00 88.50 113 PHE A N 1
ATOM 929 C CA . PHE A 1 113 ? -7.567 -4.423 9.211 1.00 88.50 113 PHE A CA 1
ATOM 930 C C . PHE A 1 113 ? -7.658 -5.949 9.389 1.00 88.50 113 PHE A C 1
ATOM 932 O O . PHE A 1 113 ? -7.430 -6.441 10.485 1.00 88.50 113 PHE A O 1
ATOM 939 N N . VAL A 1 114 ? -7.996 -6.700 8.338 1.00 86.31 114 VAL A N 1
ATOM 940 C CA . VAL A 1 114 ? -8.217 -8.156 8.415 1.00 86.31 114 VAL A CA 1
ATOM 941 C C . VAL A 1 114 ? -6.922 -8.954 8.278 1.00 86.31 114 VAL A C 1
ATOM 943 O O . VAL A 1 114 ? -6.775 -9.975 8.945 1.00 86.31 114 VAL A O 1
ATOM 946 N N . TYR A 1 115 ? -6.011 -8.534 7.397 1.00 86.94 115 TYR A N 1
ATOM 947 C CA . TYR A 1 115 ? -4.811 -9.311 7.076 1.00 86.94 115 TYR A CA 1
ATOM 948 C C . TYR A 1 115 ? -3.579 -8.887 7.877 1.00 86.94 115 TYR A C 1
ATOM 950 O O . TYR A 1 115 ? -2.722 -9.730 8.129 1.00 86.94 115 TYR A O 1
ATOM 958 N N . ASP A 1 116 ? -3.485 -7.621 8.302 1.00 85.38 116 ASP A N 1
ATOM 959 C CA . ASP A 1 116 ? -2.356 -7.162 9.121 1.00 85.38 116 ASP A CA 1
ATOM 960 C C . ASP A 1 116 ? -2.634 -7.292 10.631 1.00 85.38 116 ASP A C 1
ATOM 962 O O . ASP A 1 116 ? -1.685 -7.302 11.415 1.00 85.38 116 ASP A O 1
ATOM 966 N N . TYR A 1 117 ? -3.902 -7.414 11.052 1.00 81.06 117 TYR A N 1
ATOM 967 C CA . TYR A 1 117 ? -4.293 -7.475 12.465 1.00 81.06 117 TYR A CA 1
ATOM 968 C C . TYR A 1 117 ? -5.214 -8.669 12.760 1.00 81.06 117 TYR A C 1
ATOM 970 O O . TYR A 1 117 ? -6.190 -8.922 12.059 1.00 81.06 117 TYR A O 1
ATOM 978 N N . ASN A 1 118 ? -4.957 -9.387 13.859 1.00 74.19 118 ASN A N 1
ATOM 979 C CA . ASN A 1 118 ? -5.829 -10.467 14.347 1.00 74.19 118 ASN A CA 1
ATOM 980 C C . ASN A 1 118 ? -6.955 -9.921 15.252 1.00 74.19 118 ASN A C 1
ATOM 982 O O . ASN A 1 118 ? -7.125 -10.360 16.394 1.00 74.19 118 ASN A O 1
ATOM 986 N N . VAL A 1 119 ? -7.692 -8.928 14.747 1.00 73.38 119 VAL A N 1
ATOM 987 C CA . VAL A 1 119 ? -8.725 -8.189 15.488 1.00 73.38 119 VAL A CA 1
ATOM 988 C C . VAL A 1 119 ? -10.090 -8.381 14.819 1.00 73.38 119 VAL A C 1
ATOM 990 O O . VAL A 1 119 ? -10.200 -8.372 13.592 1.00 73.38 119 VAL A O 1
ATOM 993 N N . SER A 1 120 ? -11.158 -8.535 15.605 1.00 69.75 120 SER A N 1
ATOM 994 C CA . SER A 1 120 ? -12.541 -8.465 15.106 1.00 69.75 120 SER A CA 1
ATOM 995 C C . SER A 1 120 ? -13.424 -7.534 15.915 1.00 69.75 120 SER A C 1
ATOM 997 O O . SER A 1 120 ? -13.211 -7.313 17.098 1.00 69.75 120 SER A O 1
ATOM 999 N N . CYS A 1 121 ? -14.463 -7.030 15.262 1.00 69.12 121 CYS A N 1
ATOM 1000 C CA . CYS A 1 121 ? -15.582 -6.362 15.908 1.00 69.12 121 CYS A CA 1
ATOM 1001 C C . CYS A 1 121 ? -16.587 -7.409 16.416 1.00 69.12 121 CYS A C 1
ATOM 1003 O O . CYS A 1 121 ? -17.042 -8.218 15.606 1.00 69.12 121 CYS A O 1
ATOM 1005 N N . GLY A 1 122 ? -16.937 -7.396 17.707 1.00 64.19 122 GLY A N 1
ATOM 1006 C CA . GLY A 1 122 ? -17.955 -8.286 18.290 1.00 64.19 122 GLY A CA 1
ATOM 1007 C C . GLY A 1 122 ? -17.489 -9.029 19.543 1.00 64.19 122 GLY A C 1
ATOM 1008 O O . GLY A 1 122 ? -16.365 -8.847 19.994 1.00 64.19 122 GLY A O 1
ATOM 1009 N N . THR A 1 123 ? -18.357 -9.867 20.106 1.00 53.00 123 THR A N 1
ATOM 1010 C CA . THR A 1 123 ? -18.021 -10.811 21.185 1.00 53.00 123 THR A CA 1
ATOM 1011 C C . THR A 1 123 ? -17.806 -12.223 20.626 1.00 53.00 123 THR A C 1
ATOM 1013 O O . THR A 1 123 ? -18.410 -12.544 19.600 1.00 53.00 123 THR A O 1
ATOM 1016 N N . PRO A 1 124 ? -16.928 -13.035 21.247 1.00 57.22 124 PRO A N 1
ATOM 1017 C CA . PRO A 1 124 ? -16.698 -14.430 20.863 1.00 57.22 124 PRO A CA 1
ATOM 1018 C C . PRO A 1 124 ? -17.943 -15.312 20.992 1.00 57.22 124 PRO A C 1
ATOM 1020 O O . PRO A 1 124 ? -18.831 -14.978 21.810 1.00 57.22 124 PRO A O 1
#